Protein 8TGF (pdb70)

Radius of gyration: 13.44 Å; Cα contacts (8 Å, |Δi|>4): 196; chains: 2; bounding box: 34×29×28 Å

Nearest PDB structures (foldseek):
  8tgf-assembly1_A  TM=1.009E+00  e=1.063E-24  Caenorhabditis elegans
  5azg-assembly2_B  TM=9.844E-01  e=8.983E-22  Caenorhabditis elegans
  6hoh-assembly2_D-4  TM=9.880E-01  e=2.005E-20  Homo sapiens
  6hok-assembly1_A  TM=9.839E-01  e=6.585E-20  Homo sapiens
  6hoh-assembly1_A  TM=9.844E-01  e=1.117E-19  Homo sapiens

B-factor: mean 22.56, std 11.8, range [6.38, 66.74]

GO terms:
  GO:0005515 protein binding (F, IPI)
  GO:0000421 autophagosome membrane (C, IDA)
  GO:0005737 cytoplasm (C, IDA)
  GO:0005741 mitochondrial outer membrane (C, IDA)
  GO:0005776 autophagosome (C, IDA)
  GO:0050830 defense response to Gram-positive bacterium (P, IEP)
  GO:0040024 dauer larval development (P, IGI)
  GO:0012501 programmed cell death (P, IGI)
  GO:0006914 autophagy (P, IGI)
  GO:0070266 necroptotic process (P, IGI)
  GO:0008340 determination of adult lifespan (P, IGI)
  GO:0005634 nucleus (C, HDA)
  GO:0043005 neuron projection (C, IDA)
  GO:0043025 neuronal cell body (C, IDA)
  GO:0000407 phagophore assembly site (C, EXP)
  GO:0005737 cytoplasm (C, EXP)
  GO:0001778 plasma membrane repair (P, IMP)
  GO:0009408 response to heat (P, IMP)
  GO:0016236 macroautophagy (P, IMP)
  GO:2000786 positive regulation of autophagosome assembly (P, IMP)

Organism: Caenorhabditis elegans (NCBI:txid6239)

Solvent-accessible surface area: 7107 Å² total; per-residue (Å²): 105,180,32,33,18,60,110,129,36,85,93,112,115,24,85,50,52,0,58,96,8,65,159,122,74,100,75,4,5,0,0,0,0,9,27,21,94,199,13,146,23,54,98,4,117,105,45,31,2,5,0,14,39,107,16,34,0,25,91,0,28,134,34,2,122,139,94,12,204,160,72,51,23,53,0,44,2,86,143,80,73,16,137,74,166,35,52,0,14,94,7,6,109,101,35,64,43,126,1,31,0,0,11,1,10,0,13,22,127,95,117,123,37,41,82,22,38,136,161

Sequence (119 aa):
MKWAYKEENNFEKRRAEGDKIRRRKYPDRIPVIVEKAPKSKLHDLDKKKYLVPSDLTVGQFYFLIRKRIQEDALFFFVNNVIPQTMTTMGQLYQDHHEEDLFLYIAYSDESSTWEILADD

Structure (mmCIF, N/CA/C/O backbone):
data_8TGF
#
_entry.id   8TGF
#
_cell.length_a   33.991
_cell.length_b   37.952
_cell.length_c   45.177
_cell.angle_alpha   90.000
_cell.angle_beta   100.102
_cell.angle_gamma   90.000
#
_symmetry.space_group_name_H-M   'P 1 21 1'
#
loop_
_entity.id
_entity.type
_entity.pdbx_description
1 polymer 'Protein lgg-1'
2 polymer 'Ectopic P granules protein 5'
3 non-polymer 'ACETATE ION'
4 water water
#
loop_
_atom_site.group_PDB
_atom_site.id
_atom_site.type_symbol
_atom_site.label_atom_id
_atom_site.label_alt_id
_atom_site.label_comp_id
_atom_site.label_asym_id
_atom_site.label_entity_id
_atom_site.label_seq_id
_atom_site.pdbx_PDB_ins_code
_atom_site.Cartn_x
_atom_site.Cartn_y
_atom_site.Cartn_z
_atom_site.occupancy
_atom_site.B_iso_or_equiv
_atom_site.auth_seq_id
_atom_site.auth_comp_id
_atom_site.auth_asym_id
_atom_site.auth_atom_id
_atom_site.pdbx_PDB_model_num
ATOM 1 N N . MET A 1 3 ? 2.97889 6.31758 -0.26806 1.000 49.14564 1 MET A N 1
ATOM 2 C CA . MET A 1 3 ? 2.72984 7.19587 0.87360 1.000 43.13614 1 MET A CA 1
ATOM 3 C C . MET A 1 3 ? 3.39385 8.54205 0.68399 1.000 35.31068 1 MET A C 1
ATOM 4 O O . MET A 1 3 ? 4.58757 8.61458 0.42418 1.000 32.32705 1 MET A O 1
ATOM 9 N N . LYS A 1 4 ? 2.64442 9.62757 0.82720 1.000 33.08061 2 LYS A N 1
ATOM 10 C CA . LYS A 1 4 ? 3.25263 10.94946 0.80910 1.000 36.81827 2 LYS A CA 1
ATOM 11 C C . LYS A 1 4 ? 3.41734 11.45419 2.23759 1.000 33.59273 2 LYS A C 1
ATOM 12 O O . LYS A 1 4 ? 2.51582 11.29748 3.07062 1.000 32.95753 2 LYS A O 1
ATOM 18 N N . TRP A 1 5 ? 4.59480 12.02473 2.50682 1.000 24.99373 3 TRP A N 1
ATOM 19 C CA . TRP A 1 5 ? 5.02320 12.47803 3.82503 1.000 23.84442 3 TRP A CA 1
ATOM 20 C C . TRP A 1 5 ? 4.73578 13.96003 3.96353 1.000 27.27007 3 TRP A C 1
ATOM 21 O O . TRP A 1 5 ? 5.22155 14.75732 3.15412 1.000 23.64431 3 TRP A O 1
ATOM 32 N N . ALA A 1 6 ? 3.96183 14.32852 4.98296 1.000 23.69553 4 ALA A N 1
ATOM 33 C CA . ALA A 1 6 ? 3.71547 15.74927 5.23662 1.000 26.15365 4 ALA A CA 1
ATOM 34 C C . ALA A 1 6 ? 5.01632 16.55372 5.29945 1.000 26.15167 4 ALA A C 1
ATOM 35 O O . ALA A 1 6 ? 5.07400 17.68629 4.80231 1.000 28.16869 4 ALA A O 1
ATOM 37 N N . TYR A 1 7 ? 6.07439 15.99166 5.90458 1.000 17.60494 5 TYR A N 1
ATOM 38 C CA . TYR A 1 7 ? 7.34546 16.70922 6.01616 1.000 14.35048 5 TYR A CA 1
ATOM 39 C C . TYR A 1 7 ? 7.88850 17.07637 4.63714 1.000 17.14637 5 TYR A C 1
ATOM 40 O O . TYR A 1 7 ? 8.44487 18.16715 4.43984 1.000 17.77373 5 TYR A O 1
ATOM 49 N N . LYS A 1 8 ? 7.73662 16.17848 3.67954 1.000 16.36542 6 LYS A N 1
ATOM 50 C CA . LYS A 1 8 ? 8.23037 16.44232 2.33692 1.000 17.53026 6 LYS A CA 1
ATOM 51 C C . LYS A 1 8 ? 7.29144 17.34048 1.54605 1.000 24.10894 6 LYS A C 1
ATOM 52 O O . LYS A 1 8 ? 7.74116 18.05194 0.63852 1.000 23.16384 6 LYS A O 1
ATOM 58 N N . GLU A 1 9 ? 5.98669 17.30883 1.84131 1.000 19.61255 7 GLU A N 1
ATOM 59 C CA . GLU A 1 9 ? 5.08347 18.23998 1.16997 1.000 22.12159 7 GLU A CA 1
ATOM 60 C C . GLU A 1 9 ? 5.35157 19.66625 1.61609 1.000 23.06116 7 GLU A C 1
ATOM 61 O O . GLU A 1 9 ? 5.15085 20.61560 0.84057 1.000 25.58117 7 GLU A O 1
ATOM 67 N N . GLU A 1 10 ? 5.78354 19.83126 2.86674 1.000 20.40172 8 GLU A N 1
ATOM 68 C CA . GLU A 1 10 ? 6.01780 21.14166 3.45975 1.000 21.37177 8 GLU A CA 1
ATOM 69 C C . GLU A 1 10 ? 7.39362 21.70034 3.12573 1.000 21.17473 8 GLU A C 1
ATOM 70 O O . GLU A 1 10 ? 7.55649 22.92457 3.05597 1.000 25.19911 8 GLU A O 1
ATOM 76 N N . ASN A 1 11 ? 8.38169 20.84189 2.90320 1.000 15.58157 9 ASN A N 1
ATOM 77 C CA . ASN A 1 11 ? 9.77028 21.23890 2.75660 1.000 13.71176 9 ASN A CA 1
ATOM 78 C C . ASN A 1 11 ? 10.34669 20.56743 1.52118 1.000 13.59812 9 ASN A C 1
ATOM 79 O O . ASN A 1 11 ? 10.39796 19.33193 1.46140 1.000 15.66205 9 ASN A O 1
ATOM 84 N N . ASN A 1 12 ? 10.78365 21.36312 0.54468 1.000 13.11990 10 ASN A N 1
ATOM 85 C CA . ASN A 1 12 ? 11.41950 20.74341 -0.60947 1.000 12.90935 10 ASN A CA 1
ATOM 86 C C . ASN A 1 12 ? 12.80888 20.18633 -0.25486 1.000 11.25549 10 ASN A C 1
ATOM 87 O O . ASN A 1 12 ? 13.29316 20.26297 0.88168 1.000 10.32913 10 ASN A O 1
ATOM 92 N N . PHE A 1 13 ? 13.42414 19.51602 -1.23429 1.000 11.22911 11 PHE A N 1
ATOM 93 C CA . PHE A 1 13 ? 14.67731 18.83039 -0.94076 1.000 10.53591 11 PHE A CA 1
ATOM 94 C C . PHE A 1 13 ? 15.74138 19.81494 -0.45825 1.000 13.22080 11 PHE A C 1
ATOM 95 O O . PHE A 1 13 ? 16.51042 19.50089 0.45775 1.000 10.81861 11 PHE A O 1
ATOM 103 N N . GLU A 1 14 ? 15.77403 21.02308 -1.02189 1.000 12.53421 12 GLU A N 1
ATOM 104 C CA . GLU A 1 14 ? 16.74955 22.00668 -0.57161 1.000 10.46903 12 GLU A CA 1
ATOM 105 C C . GLU A 1 14 ? 16.62929 22.23014 0.92327 1.000 10.78246 12 GLU A C 1
ATOM 106 O O . GLU A 1 14 ? 17.63831 22.28076 1.63542 1.000 11.07826 12 GLU A O 1
ATOM 112 N N . LYS A 1 15 ? 15.40353 22.45565 1.39203 1.000 10.25823 13 LYS A N 1
ATOM 113 C CA . LYS A 1 15 ? 15.18249 22.77215 2.80863 1.000 10.16264 13 LYS A CA 1
ATOM 114 C C . LYS A 1 15 ? 15.52245 21.57558 3.68766 1.000 13.60995 13 LYS A C 1
ATOM 115 O O . LYS A 1 15 ? 16.10605 21.72642 4.76527 1.000 12.00709 13 LYS A O 1
ATOM 121 N N . ARG A 1 16 ? 15.12766 20.37915 3.26936 1.000 10.15699 14 ARG A N 1
ATOM 122 C CA . ARG A 1 16 ? 15.39983 19.19167 4.07229 1.000 11.05881 14 ARG A CA 1
ATOM 123 C C . ARG A 1 16 ? 16.89346 18.90484 4.13523 1.000 11.77123 14 ARG A C 1
ATOM 124 O O . ARG A 1 16 ? 17.46109 18.76020 5.22243 1.000 12.04147 14 ARG A O 1
ATOM 132 N N . ARG A 1 17 ? 17.55801 18.90576 2.99457 1.000 10.39439 15 ARG A N 1
ATOM 133 C CA . ARG A 1 17 ? 18.98703 18.62855 2.99232 1.000 9.57921 15 ARG A CA 1
ATOM 134 C C . ARG A 1 17 ? 19.77735 19.68239 3.75692 1.000 10.26952 15 ARG A C 1
ATOM 135 O O . ARG A 1 17 ? 20.79745 19.35865 4.38354 1.000 13.78790 15 ARG A O 1
ATOM 143 N N . ALA A 1 18 ? 19.38989 20.96604 3.66112 1.000 10.89685 16 ALA A N 1
ATOM 144 C CA . ALA A 1 18 ? 20.11636 21.98334 4.42248 1.000 12.22566 16 ALA A CA 1
ATOM 145 C C . ALA A 1 18 ? 20.06570 21.66961 5.90849 1.000 14.30130 16 ALA A C 1
ATOM 146 O O . ALA A 1 18 ? 21.06925 21.78620 6.62908 1.000 14.99042 16 ALA A O 1
ATOM 148 N N . GLU A 1 19 ? 18.87897 21.32390 6.38214 1.000 11.84227 17 GLU A N 1
ATOM 149 C CA . GLU A 1 19 ? 18.71437 20.93459 7.78506 1.000 10.48662 17 GLU A CA 1
ATOM 150 C C . GLU A 1 19 ? 19.42821 19.63138 8.09474 1.000 11.23520 17 GLU A C 1
ATOM 151 O O . GLU A 1 19 ? 20.017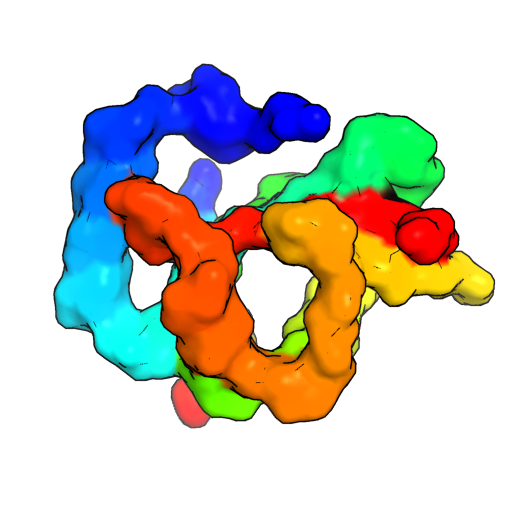24 19.48883 9.17494 1.000 13.52026 17 GLU A O 1
ATOM 157 N N . GLY A 1 20 ? 19.36328 18.65274 7.18998 1.000 12.01052 18 GLY A N 1
ATOM 158 C CA . GLY A 1 20 ? 20.08434 17.41592 7.43835 1.000 12.38894 18 GLY A CA 1
ATOM 159 C C . GLY A 1 20 ? 21.58356 17.64254 7.54212 1.000 13.34817 18 GLY A C 1
ATOM 160 O O . GLY A 1 20 ? 22.25356 17.03371 8.37936 1.000 15.52008 18 GLY A O 1
ATOM 161 N N . ASP A 1 21 ? 22.13078 18.51650 6.69031 1.000 11.89849 19 ASP A N 1
ATOM 162 C CA . ASP A 1 21 ? 23.55631 18.84523 6.78942 1.000 15.83326 19 ASP A CA 1
ATOM 163 C C . ASP A 1 21 ? 23.89460 19.42017 8.15973 1.000 15.21313 19 ASP A C 1
ATOM 164 O O . ASP A 1 21 ? 24.91225 19.06450 8.76422 1.000 17.28249 19 ASP A O 1
ATOM 169 N N . LYS A 1 22 ? 23.08173 20.36742 8.64006 1.000 16.31340 20 LYS A N 1
ATOM 170 C CA . LYS A 1 22 ? 23.35232 21.01452 9.91225 1.000 18.70405 20 LYS A CA 1
ATOM 171 C C . LYS A 1 22 ? 23.22549 20.02596 11.06915 1.000 16.84838 20 LYS A C 1
ATOM 172 O O . LYS A 1 22 ? 24.06676 19.99482 11.97728 1.000 18.79418 20 LYS A O 1
ATOM 178 N N . ILE A 1 23 ? 22.15699 19.23066 11.06944 1.000 14.93931 21 ILE A N 1
ATOM 179 C CA . ILE A 1 23 ? 21.97488 18.24851 12.13386 1.000 14.67248 21 ILE A CA 1
ATOM 180 C C . ILE A 1 23 ? 23.13049 17.25803 12.15199 1.000 18.47880 21 ILE A C 1
ATOM 181 O O . ILE A 1 23 ? 23.61320 16.87141 13.22442 1.000 20.15168 21 ILE A O 1
ATOM 186 N N . ARG A 1 24 ? 23.59295 16.82223 10.97437 1.000 13.93425 22 ARG A N 1
ATOM 187 C CA A ARG A 1 24 ? 24.66909 15.85029 11.02230 0.511 17.20326 22 ARG A CA 1
ATOM 188 C CA B ARG A 1 24 ? 24.72918 15.90077 10.88065 0.489 16.53078 22 ARG A CA 1
ATOM 189 C C . ARG A 1 24 ? 25.96255 16.47913 11.54367 1.000 19.16858 22 ARG A C 1
ATOM 190 O O . ARG A 1 24 ? 26.73034 15.77934 12.21502 1.000 23.73007 22 ARG A O 1
ATOM 205 N N . ARG A 1 25 ? 26.18050 17.78170 11.33913 1.000 18.33636 23 ARG A N 1
ATOM 206 C CA . ARG A 1 25 ? 27.35632 18.44197 11.90106 1.000 22.80976 23 ARG A CA 1
ATOM 207 C C . ARG A 1 25 ? 27.23123 18.63826 13.40776 1.000 22.92638 23 ARG A C 1
ATOM 208 O O . ARG A 1 25 ? 28.20877 18.45364 14.14864 1.000 26.60276 23 ARG A O 1
ATOM 216 N N . LYS A 1 26 ? 26.05055 19.03344 13.88859 1.000 22.32629 24 LYS A N 1
ATOM 217 C CA . LYS A 1 26 ? 25.91005 19.37953 15.29773 1.000 23.54604 24 LYS A CA 1
ATOM 218 C C . LYS A 1 26 ? 25.51785 18.20138 16.18093 1.000 25.15084 24 LYS A C 1
ATOM 219 O O . LYS A 1 26 ? 25.74308 18.26322 17.40373 1.000 24.27817 24 LYS A O 1
ATOM 225 N N . TYR A 1 27 ? 24.99310 17.11876 15.60232 1.000 26.55137 25 TYR A N 1
ATOM 226 C CA . TYR A 1 27 ? 24.60911 15.92086 16.35262 1.000 26.67419 25 TYR A CA 1
ATOM 227 C C . TYR A 1 27 ? 25.22774 14.65017 15.79002 1.000 32.25941 25 TYR A C 1
ATOM 228 O O . TYR A 1 27 ? 24.50849 13.72817 15.39222 1.000 24.46356 25 TYR A O 1
ATOM 237 N N . PRO A 1 28 ? 26.55518 14.53436 15.80202 1.000 29.43875 26 PRO A N 1
ATOM 238 C CA . PRO A 1 28 ? 27.16630 13.29612 15.30017 1.000 34.53463 26 PRO A CA 1
ATOM 239 C C . PRO A 1 28 ? 26.66186 12.06767 16.02648 1.000 30.78541 26 PRO A C 1
ATOM 240 O O . PRO A 1 28 ? 26.61144 10.97964 15.44538 1.000 37.54087 26 PRO A O 1
ATOM 244 N N . ASP A 1 29 ? 26.29931 12.22493 17.29808 1.000 31.74242 27 ASP A N 1
ATOM 245 C CA . ASP A 1 29 ? 25.90459 11.15262 18.19448 1.000 33.46613 27 ASP A CA 1
ATOM 246 C C . ASP A 1 29 ? 24.46964 10.70850 17.98641 1.000 29.23029 27 ASP A C 1
ATOM 247 O O . ASP A 1 29 ? 24.07317 9.66955 18.53058 1.000 26.68535 27 ASP A O 1
ATOM 252 N N . ARG A 1 30 ? 23.67696 11.48309 17.25060 1.000 21.29522 28 ARG A N 1
ATOM 253 C CA . ARG A 1 30 ? 22.24631 11.26476 17.18641 1.000 17.00664 28 ARG A CA 1
ATOM 254 C C . ARG A 1 30 ? 21.82943 11.07394 15.74134 1.000 15.82642 28 ARG A C 1
ATOM 255 O O . ARG A 1 30 ? 22.49474 11.54043 14.81147 1.000 19.80336 28 ARG A O 1
ATOM 263 N N . ILE A 1 31 ? 20.67262 10.44780 15.59243 1.000 12.75860 29 ILE A N 1
ATOM 264 C CA . ILE A 1 31 ? 20.10083 10.02406 14.31737 1.000 13.12796 29 ILE A CA 1
ATOM 265 C C . ILE A 1 31 ? 18.81575 10.81640 14.11299 1.000 11.03021 29 ILE A C 1
ATOM 266 O O . ILE A 1 31 ? 17.92492 10.74315 14.95739 1.000 11.89580 29 ILE A O 1
ATOM 271 N N . PRO A 1 32 ? 18.67628 11.59570 13.02850 1.000 9.60516 30 PRO A N 1
ATOM 272 C CA . PRO A 1 32 ? 17.42113 12.32386 12.77602 1.000 10.90531 30 PRO A CA 1
ATOM 273 C C . PRO A 1 32 ? 16.39144 11.44161 12.09088 1.000 12.84652 30 PRO A C 1
ATOM 274 O O . PRO A 1 32 ? 16.64936 10.89151 11.01397 1.000 12.95710 30 PRO A O 1
ATOM 278 N N . VAL A 1 33 ? 15.19227 11.38531 12.66912 1.000 10.45056 31 VAL A N 1
ATOM 279 C CA . VAL A 1 33 ? 14.12933 10.50269 12.20764 1.000 10.64852 31 VAL A CA 1
ATOM 280 C C . VAL A 1 33 ? 12.85289 11.30159 12.02999 1.000 10.19771 31 VAL A C 1
ATOM 281 O O . VAL A 1 33 ? 12.47084 12.07841 12.91631 1.000 14.07986 31 VAL A O 1
ATOM 285 N N . ILE A 1 34 ? 12.22690 11.14617 10.87437 1.000 8.45463 32 ILE A N 1
ATOM 286 C CA . ILE A 1 34 ? 10.88618 11.66157 10.61174 1.000 9.28165 32 ILE A CA 1
ATOM 287 C C . ILE A 1 34 ? 9.93507 10.48154 10.73153 1.000 13.74285 32 ILE A C 1
ATOM 288 O O . ILE A 1 34 ? 10.12037 9.48145 10.03724 1.000 12.14515 32 ILE A O 1
ATOM 293 N N . VAL A 1 35 ? 8.91686 10.58857 11.58534 1.000 13.41490 33 VAL A N 1
ATOM 294 C CA . VAL A 1 35 ? 7.96495 9.51137 11.85231 1.000 10.42582 33 VAL A CA 1
ATOM 295 C C . VAL A 1 35 ? 6.56576 9.97767 11.47299 1.000 15.62739 33 VAL A C 1
ATOM 296 O O . VAL A 1 35 ? 6.10179 11.02036 11.96545 1.000 18.20892 33 VAL A O 1
ATOM 300 N N . GLU A 1 36 ? 5.89941 9.22859 10.58842 1.000 15.44614 34 GLU A N 1
ATOM 301 C CA . GLU A 1 36 ? 4.53964 9.54827 10.16632 1.000 14.59584 34 GLU A CA 1
ATOM 302 C C . GLU A 1 36 ? 3.69671 8.27927 10.06840 1.000 19.60501 34 GLU A C 1
ATOM 303 O O . GLU A 1 36 ? 4.19802 7.17434 9.81965 1.000 16.32324 34 GLU A O 1
ATOM 309 N N . LYS A 1 37 ? 2.40000 8.45168 10.28300 1.000 19.98220 35 LYS A N 1
ATOM 310 C CA . LYS A 1 37 ? 1.50283 7.31910 10.25880 1.000 19.57014 35 LYS A CA 1
ATOM 311 C C . LYS A 1 37 ? 1.18876 6.94359 8.82450 1.000 19.15230 35 LYS A C 1
ATOM 312 O O . LYS A 1 37 ? 0.96750 7.81169 7.97006 1.000 21.40564 35 LYS A O 1
ATOM 318 N N . ALA A 1 38 ? 1.16337 5.63713 8.55519 1.000 18.72562 36 ALA A N 1
ATOM 319 C CA . ALA A 1 38 ? 0.64802 5.17796 7.27344 1.000 21.27631 36 ALA A CA 1
ATOM 320 C C . ALA A 1 38 ? -0.76337 5.73216 7.08178 1.000 24.86403 36 ALA A C 1
ATOM 321 O O . ALA A 1 38 ? -1.58100 5.70229 8.01352 1.000 22.94152 36 ALA A O 1
ATOM 323 N N . PRO A 1 39 ? -1.09164 6.23465 5.90006 1.000 30.14256 37 PRO A N 1
ATOM 324 C CA . PRO A 1 39 ? -2.29110 7.08150 5.79199 1.000 30.21300 37 PRO A CA 1
ATOM 325 C C . PRO A 1 39 ? -3.57638 6.35579 6.13780 1.000 29.62141 37 PRO A C 1
ATOM 326 O O . PRO A 1 39 ? -4.50813 6.97743 6.67082 1.000 34.72927 37 PRO A O 1
ATOM 330 N N . LYS A 1 40 ? -3.66053 5.05849 5.85421 1.000 28.15744 38 LYS A N 1
ATOM 331 C CA . LYS A 1 40 ? -4.89683 4.30768 6.01992 1.000 28.35624 38 LYS A CA 1
ATOM 332 C C . LYS A 1 40 ? -4.95971 3.57233 7.35747 1.000 27.62593 38 LYS A C 1
ATOM 333 O O . LYS A 1 40 ? -5.93325 2.86058 7.62447 1.000 26.88624 38 LYS A O 1
ATOM 339 N N . SER A 1 41 ? -3.97158 3.77349 8.22078 1.000 23.52090 39 SER A N 1
ATOM 340 C CA . SER A 1 41 ? -3.99886 3.17795 9.54606 1.000 20.38019 39 SER A CA 1
ATOM 341 C C . SER A 1 41 ? -5.01072 3.89184 10.43842 1.000 27.58749 39 SER A C 1
ATOM 342 O O . SER A 1 41 ? -5.11853 5.12115 10.42697 1.000 22.93572 39 SER A O 1
ATOM 345 N N . LYS A 1 42 ? -5.72536 3.10879 11.23899 1.000 22.35972 40 LYS A N 1
ATOM 346 C CA . LYS A 1 42 ? -6.66095 3.62437 12.22910 1.000 24.21363 40 LYS A CA 1
ATOM 347 C C . LYS A 1 42 ? -5.97155 4.22081 13.44946 1.000 23.21302 40 LYS A C 1
ATOM 348 O O . LYS A 1 42 ? -6.66002 4.78125 14.31080 1.000 24.92813 40 LYS A O 1
ATOM 354 N N . LEU A 1 43 ? -4.65347 4.10332 13.55805 1.000 21.23257 41 LEU A N 1
ATOM 355 C CA . LEU A 1 43 ? -3.98390 4.57455 14.76236 1.000 25.15904 41 LEU A CA 1
ATOM 356 C C . LEU A 1 43 ? -4.00212 6.09905 14.84351 1.000 28.15784 41 LEU A C 1
ATOM 357 O O . LEU A 1 43 ? -4.26944 6.80280 13.86586 1.000 28.88390 41 LEU A O 1
ATOM 362 N N . HIS A 1 44 ? -3.69489 6.60606 16.03567 1.000 33.00028 42 HIS A N 1
ATOM 363 C CA . HIS A 1 44 ? -3.62544 8.04530 16.22792 1.000 37.68011 42 HIS A CA 1
ATOM 364 C C . HIS A 1 44 ? -2.46597 8.62799 15.43047 1.000 37.77594 42 HIS A C 1
ATOM 365 O O . HIS A 1 44 ? -1.36135 8.07545 15.41171 1.000 31.42587 42 HIS A O 1
ATOM 367 N N . ASP A 1 45 ? -2.72659 9.74801 14.75898 1.000 37.76527 43 ASP A N 1
ATOM 368 C CA . ASP A 1 45 ? -1.68285 10.45075 14.03879 1.000 40.07656 43 ASP A CA 1
ATOM 369 C C . ASP A 1 45 ? -0.77386 11.18031 15.01816 1.000 35.43940 43 ASP A C 1
ATOM 370 O O . ASP A 1 45 ? -1.22098 11.68102 16.05484 1.000 39.48704 43 ASP A O 1
ATOM 375 N N . LEU A 1 46 ? 0.51012 11.21585 14.68366 1.000 33.02734 44 LEU A N 1
ATOM 376 C CA . LEU A 1 46 ? 1.53596 11.82111 15.52056 1.000 31.53008 44 LEU A CA 1
ATOM 377 C C . LEU A 1 46 ? 1.73043 13.26809 15.08021 1.000 35.59210 44 LEU A C 1
ATOM 378 O O . LEU A 1 46 ? 2.06262 13.52587 13.91903 1.000 35.11768 44 LEU A O 1
ATOM 383 N N . ASP A 1 47 ? 1.50050 14.21692 15.98646 1.000 29.89601 45 ASP A N 1
ATOM 384 C CA . ASP A 1 47 ? 1.72937 15.59718 15.58309 1.000 29.12788 45 ASP A CA 1
ATOM 385 C C . ASP A 1 47 ? 3.21503 15.93043 15.63255 1.000 31.20125 45 ASP A C 1
ATOM 386 O O . ASP A 1 47 ? 3.75684 16.49864 14.67535 1.000 38.39577 45 ASP A O 1
ATOM 391 N N . LYS A 1 48 ? 3.90764 15.52501 16.69283 1.000 24.59503 46 LYS A N 1
ATOM 392 C CA . LYS A 1 4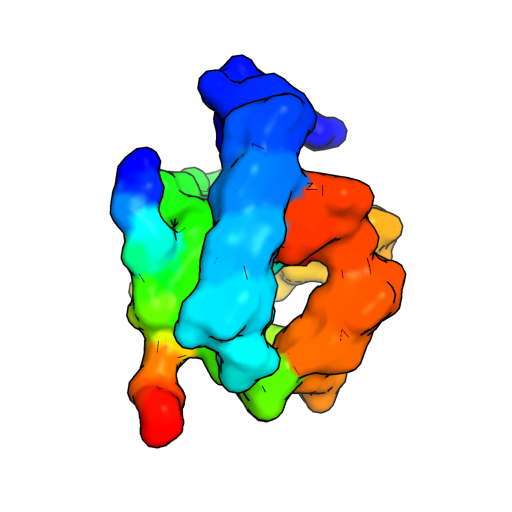8 ? 5.35130 15.73959 16.77729 1.000 21.07529 46 LYS A CA 1
ATOM 393 C C . LYS A 1 48 ? 6.05602 14.59503 16.06194 1.000 17.65580 46 LYS A C 1
ATOM 394 O O . LYS A 1 48 ? 6.04169 13.45966 16.53539 1.000 19.47709 46 LYS A O 1
ATOM 400 N N . LYS A 1 49 ? 6.69238 14.90475 14.92701 1.000 16.12276 47 LYS A N 1
ATOM 401 C CA . LYS A 1 49 ? 7.17757 13.87620 14.01661 1.000 16.90533 47 LYS A CA 1
ATOM 402 C C . LYS A 1 49 ? 8.68810 13.87279 13.78872 1.000 17.38064 47 LYS A C 1
ATOM 403 O O . LYS A 1 49 ? 9.17732 13.00306 13.05147 1.000 16.60637 47 LYS A O 1
ATOM 409 N N . LYS A 1 50 ? 9.44418 14.78578 14.38965 1.000 12.72532 48 LYS A N 1
ATOM 410 C CA . LYS A 1 50 ? 10.87539 14.94447 14.12491 1.000 12.11159 48 LYS A CA 1
ATOM 411 C C . LYS A 1 50 ? 11.66242 14.64237 15.39417 1.000 14.26866 48 LYS A C 1
ATOM 412 O O . LYS A 1 50 ? 11.52711 15.36541 16.39575 1.000 12.95330 48 LYS A O 1
ATOM 418 N N . TYR A 1 51 ? 12.48980 13.58786 15.34622 1.000 12.31588 49 TYR A N 1
ATOM 419 C CA . TYR A 1 51 ? 13.17101 13.08577 16.53757 1.000 10.42924 49 TYR A CA 1
ATOM 420 C C . TYR A 1 51 ? 14.66458 12.99435 16.29110 1.000 13.89615 49 TYR A C 1
ATOM 421 O O . TYR A 1 51 ? 15.10597 12.66585 15.19227 1.000 12.94535 49 TYR A O 1
ATOM 430 N N . LEU A 1 52 ? 15.44180 13.26586 17.31847 1.000 10.82257 50 LEU A N 1
ATOM 431 C CA . LEU A 1 52 ? 16.88917 13.08189 17.31516 1.000 10.86133 50 LEU A CA 1
ATOM 432 C C . LEU A 1 52 ? 17.19691 12.03697 18.36353 1.000 10.84945 50 LEU A C 1
ATOM 433 O O . LEU A 1 52 ? 17.11443 12.33708 19.54961 1.000 11.88901 50 LEU A O 1
ATOM 438 N N . VAL A 1 53 ? 17.59546 10.84644 17.92904 1.000 12.09400 51 VAL A N 1
ATOM 439 C CA . VAL A 1 53 ? 17.67384 9.71689 18.85225 1.000 14.15497 51 VAL A CA 1
ATOM 440 C C . VAL A 1 53 ? 19.12065 9.26285 18.95239 1.000 12.18821 51 VAL A C 1
ATOM 441 O O . VAL A 1 53 ? 19.87788 9.33575 17.97174 1.000 15.17709 51 VAL A O 1
ATOM 445 N N . PRO A 1 54 ? 19.54619 8.75735 20.10268 1.000 11.61902 52 PRO A N 1
ATOM 446 C CA . PRO A 1 54 ? 20.91514 8.25629 20.20314 1.000 12.62287 52 PRO A CA 1
ATOM 447 C C . PRO A 1 54 ? 21.14670 7.13776 19.19814 1.000 11.59637 52 PRO A C 1
ATOM 448 O O . PRO A 1 54 ? 20.27392 6.30517 18.95987 1.000 14.02033 52 PRO A O 1
ATOM 452 N N . SER A 1 55 ? 22.34292 7.11536 18.60848 1.000 14.60155 53 SER A N 1
ATOM 453 C CA . SER A 1 55 ? 22.59041 6.09972 17.58867 1.000 13.44926 53 SER A CA 1
ATOM 454 C C . SER A 1 55 ? 22.60615 4.69680 18.16551 1.000 14.50046 53 SER A C 1
ATOM 455 O O . SER A 1 55 ? 22.37305 3.71957 17.42544 1.000 12.67542 53 SER A O 1
ATOM 458 N N . ASP A 1 56 ? 22.86541 4.57678 19.47003 1.000 13.96412 54 ASP A N 1
ATOM 459 C CA . ASP A 1 56 ? 22.86521 3.28546 20.13705 1.000 14.41133 54 ASP A CA 1
ATOM 460 C C . ASP A 1 56 ? 21.48130 2.84158 20.58854 1.000 16.47916 54 ASP A C 1
ATOM 461 O O . ASP A 1 56 ? 21.34643 1.70393 21.04754 1.000 19.41412 54 ASP A O 1
ATOM 466 N N . LEU A 1 57 ? 20.46782 3.70690 20.52087 1.000 13.32798 55 LEU A N 1
ATOM 467 C CA . LEU A 1 57 ? 19.10281 3.29246 20.82411 1.000 16.27410 55 LEU A CA 1
ATOM 468 C C . LEU A 1 57 ? 18.68335 2.23357 19.81299 1.000 16.61437 55 LEU A C 1
ATOM 469 O O . LEU A 1 57 ? 19.04191 2.33640 18.64144 1.000 13.66380 55 LEU A O 1
ATOM 474 N N . THR A 1 58 ? 17.99196 1.17920 20.27407 1.000 15.97891 56 THR A N 1
ATOM 475 C CA . THR A 1 58 ? 17.51327 0.17854 19.32414 1.000 13.05918 56 THR A CA 1
ATOM 476 C C . THR A 1 58 ? 16.11554 0.51372 18.82596 1.000 14.02961 56 THR A C 1
ATOM 477 O O . THR A 1 58 ? 15.36622 1.28847 19.44367 1.000 14.94472 56 THR A O 1
ATOM 481 N N . VAL A 1 59 ? 15.76299 -0.12277 17.70579 1.000 13.68304 57 VAL A N 1
ATOM 482 C CA . VAL A 1 59 ? 14.40914 -0.03717 17.16203 1.000 13.71567 57 VAL A CA 1
ATOM 483 C C . VAL A 1 59 ? 13.37164 -0.33365 18.24303 1.000 15.01830 57 VAL A C 1
ATOM 484 O O . VAL A 1 59 ? 12.34943 0.36321 18.38752 1.000 13.90862 57 VAL A O 1
ATOM 488 N N . GLY A 1 60 ? 13.61026 -1.38843 19.01354 1.000 13.65536 58 GLY A N 1
ATOM 489 C CA . GLY A 1 60 ? 12.65886 -1.73940 20.06190 1.000 12.82317 58 GLY A CA 1
ATOM 490 C C . GLY A 1 60 ? 12.51824 -0.68248 21.14247 1.000 13.86130 58 GLY A C 1
ATOM 491 O O . GLY A 1 60 ? 11.42940 -0.49671 21.71055 1.000 14.68728 58 GLY A O 1
ATOM 492 N N . GLN A 1 61 ? 13.62601 -0.04216 21.51561 1.000 13.08499 59 GLN A N 1
ATOM 493 C CA . GLN A 1 61 ? 13.51517 1.10092 22.41467 1.000 16.30286 59 GLN A CA 1
ATOM 494 C C . GLN A 1 61 ? 12.72401 2.23816 21.76169 1.000 13.51479 59 GLN A C 1
ATOM 495 O O . GLN A 1 61 ? 11.97723 2.95642 22.43499 1.000 14.47387 59 GLN A O 1
ATOM 501 N N . PHE A 1 62 ? 12.87265 2.41737 20.44710 1.000 14.54202 60 PHE A N 1
ATOM 502 C CA . PHE A 1 62 ? 12.14212 3.46972 19.75599 1.000 13.07977 60 PHE A CA 1
ATOM 503 C C . PHE A 1 62 ? 10.65558 3.15674 19.71467 1.000 17.46754 60 PHE A C 1
ATOM 504 O O . PHE A 1 62 ? 9.82515 4.04363 19.91705 1.000 19.46820 60 PHE A O 1
ATOM 512 N N . TYR A 1 63 ? 10.30441 1.87965 19.51641 1.000 14.05326 61 TYR A N 1
ATOM 513 C CA . TYR A 1 63 ? 8.90581 1.47231 19.62483 1.000 14.39615 61 TYR A CA 1
ATOM 514 C C . TYR A 1 63 ? 8.33062 1.86680 20.98050 1.000 20.23273 61 TYR A C 1
ATOM 515 O O . TYR A 1 63 ? 7.20583 2.37078 21.06822 1.000 22.14129 61 TYR A O 1
ATOM 524 N N . PHE A 1 64 ? 9.07771 1.58918 22.06031 1.000 15.79489 62 PHE A N 1
ATOM 525 C CA . PHE A 1 64 ? 8.61515 1.89976 23.41120 1.000 15.25720 62 PHE A CA 1
ATOM 526 C C . PHE A 1 64 ? 8.36852 3.39646 23.56963 1.000 21.52833 62 PHE A C 1
ATOM 52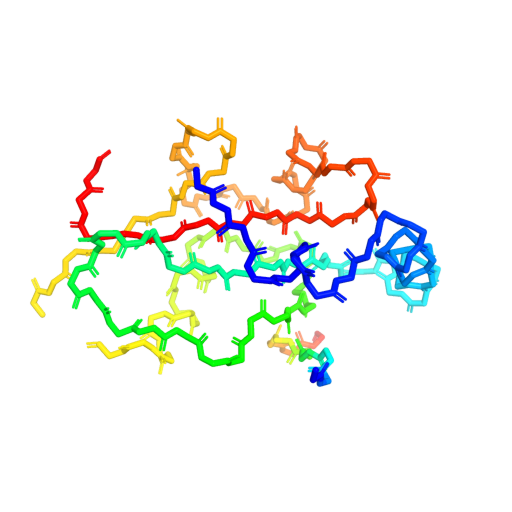7 O O . PHE A 1 64 ? 7.34798 3.81948 24.13545 1.000 21.26402 62 PHE A O 1
ATOM 535 N N . LEU A 1 65 ? 9.28029 4.21527 23.05681 1.000 16.32652 63 LEU A N 1
ATOM 536 C CA . LEU A 1 65 ? 9.09530 5.65374 23.24995 1.000 22.34150 63 LEU A CA 1
ATOM 537 C C . LEU A 1 65 ? 7.96913 6.18404 22.36639 1.000 21.38096 63 LEU A C 1
ATOM 538 O O . LEU A 1 65 ? 7.16002 7.01190 22.81046 1.000 25.07843 63 LEU A O 1
ATOM 543 N N . ILE A 1 66 ? 7.90774 5.74282 21.11026 1.000 20.75765 64 ILE A N 1
ATOM 544 C CA . ILE A 1 66 ? 6.86074 6.21879 20.21100 1.000 23.07710 64 ILE A CA 1
ATOM 545 C C . ILE A 1 66 ? 5.49555 5.72359 20.67388 1.000 25.88639 64 ILE A C 1
ATOM 546 O O . ILE A 1 66 ? 4.50097 6.45618 20.59796 1.000 28.05078 64 ILE A O 1
ATOM 551 N N . ARG A 1 67 ? 5.41440 4.47096 21.13843 1.000 25.28319 65 ARG A N 1
ATOM 552 C CA . ARG A 1 67 ? 4.14763 3.96861 21.65728 1.000 27.61225 65 ARG A CA 1
ATOM 553 C C . ARG A 1 67 ? 3.64979 4.85453 22.77483 1.000 31.60164 65 ARG A C 1
ATOM 554 O O . ARG A 1 67 ? 2.44276 5.07698 22.91928 1.000 39.46931 65 ARG A O 1
ATOM 562 N N . LYS A 1 68 ? 4.57693 5.35502 23.58575 1.000 30.66339 66 LYS A N 1
ATOM 563 C CA . LYS A 1 68 ? 4.24970 6.21324 24.71401 1.000 37.06717 66 LYS A CA 1
ATOM 564 C C . LYS A 1 68 ? 3.59300 7.51394 24.27562 1.000 38.10256 66 LYS A C 1
ATOM 565 O O . LYS A 1 68 ? 2.95401 8.18942 25.09440 1.000 44.18893 66 LYS A O 1
ATOM 571 N N . ARG A 1 69 ? 3.72171 7.87158 22.99847 1.000 31.73915 67 ARG A N 1
ATOM 572 C CA . ARG A 1 69 ? 3.13732 9.08320 22.46082 1.000 37.77436 67 ARG A CA 1
ATOM 573 C C . ARG A 1 69 ? 1.98183 8.82376 21.51161 1.000 46.05696 67 ARG A C 1
ATOM 574 O O . ARG A 1 69 ? 1.39903 9.77901 20.99142 1.000 52.58935 67 ARG A O 1
ATOM 582 N N . ILE A 1 70 ? 1.62855 7.56696 21.27638 1.000 43.51663 68 ILE A N 1
ATOM 583 C CA . ILE A 1 70 ? 0.61728 7.23275 20.28447 1.000 46.63663 68 ILE A CA 1
ATOM 584 C C . ILE A 1 70 ? -0.65423 6.66161 20.89631 1.000 54.26877 68 ILE A C 1
ATOM 585 O O . ILE A 1 70 ? -1.72379 6.763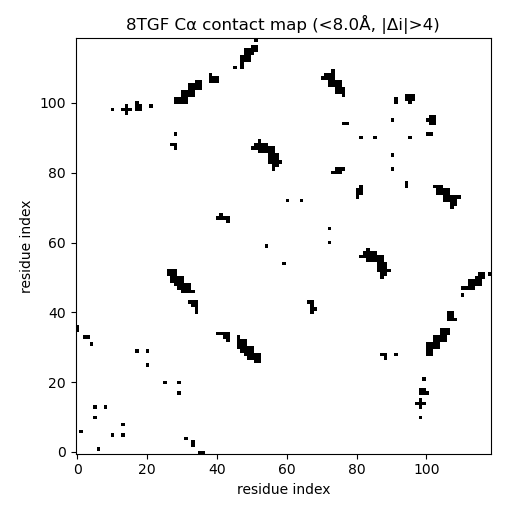58 20.27019 1.000 61.95677 68 ILE A O 1
ATOM 590 N N . GLN A 1 71 ? -0.59630 6.08339 22.09273 1.000 53.87186 69 GLN A N 1
ATOM 591 C CA . GLN A 1 71 ? -1.77806 5.53619 22.74293 1.000 56.11137 69 GLN A CA 1
ATOM 592 C C . GLN A 1 71 ? -2.28804 4.31435 21.99135 1.000 54.75266 69 GLN A C 1
ATOM 593 O O . GLN A 1 71 ? -3.00321 3.48871 22.55753 1.000 59.44651 69 GLN A O 1
ATOM 599 N N . GLU A 1 75 ? -4.29454 -2.54575 23.30045 1.000 43.52402 73 GLU A N 1
ATOM 600 C CA . GLU A 1 75 ? -4.66236 -3.7798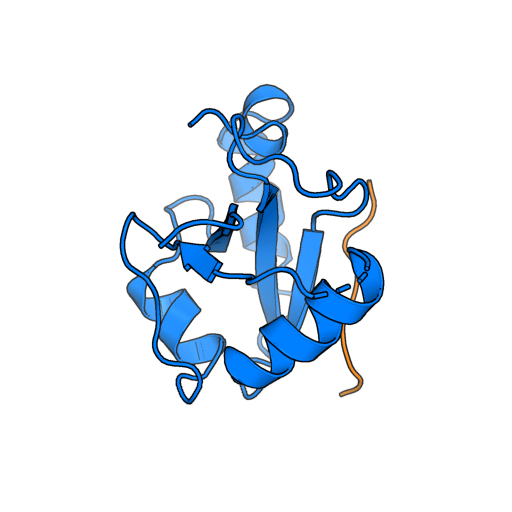5 22.60952 1.000 48.22083 73 GLU A CA 1
ATOM 601 C C . GLU A 1 75 ? -4.19155 -3.83950 21.14568 1.000 54.77861 73 GLU A C 1
ATOM 602 O O . GLU A 1 75 ? -4.19104 -4.91119 20.53297 1.000 62.34132 73 GLU A O 1
ATOM 604 N N . ASP A 1 76 ? -3.78870 -2.70467 20.58219 1.000 52.16743 74 ASP A N 1
ATOM 605 C CA . ASP A 1 76 ? -3.47941 -2.62536 19.15746 1.000 45.65665 74 ASP A CA 1
ATOM 606 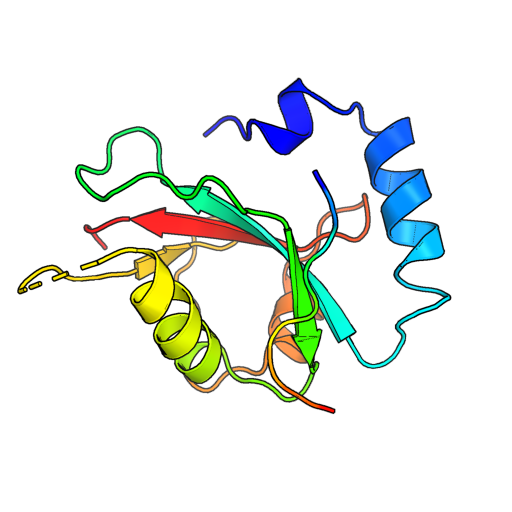C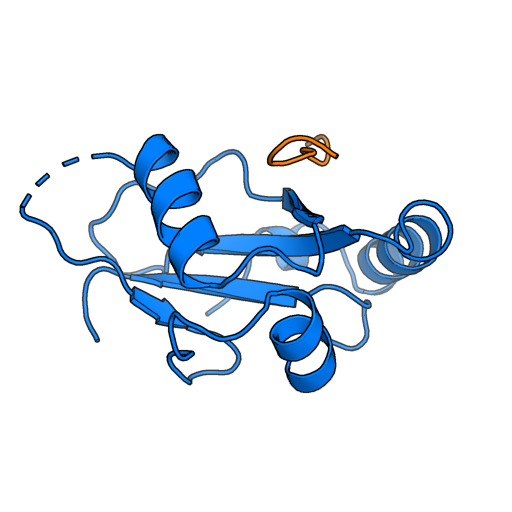 C . ASP A 1 76 ? -2.00004 -2.88381 18.87358 1.000 43.50228 74 ASP A C 1
ATOM 607 O O . ASP A 1 76 ? -1.11835 -2.49410 19.64423 1.000 44.54258 74 ASP A O 1
ATOM 612 N N . ALA A 1 77 ? -1.73687 -3.51777 17.72968 1.000 41.73700 75 ALA A N 1
ATOM 613 C CA . ALA A 1 77 ? -0.37487 -3.79413 17.28593 1.000 34.37974 75 ALA A CA 1
ATOM 614 C C . ALA A 1 77 ? 0.24515 -2.56868 16.62149 1.000 33.24589 75 ALA A C 1
ATOM 615 O O . ALA A 1 77 ? -0.44140 -1.77498 15.97728 1.000 37.65715 75 ALA A O 1
ATOM 617 N N . LEU A 1 78 ? 1.56076 -2.42490 16.77033 1.000 27.80199 76 LEU A N 1
ATOM 618 C CA . LEU A 1 78 ? 2.29218 -1.31415 16.16795 1.000 27.31065 76 LEU A CA 1
ATOM 619 C C . LEU A 1 78 ? 3.44307 -1.87237 15.35231 1.000 23.48327 76 LEU A C 1
ATOM 620 O O . LEU A 1 78 ? 4.21524 -2.69441 15.85770 1.000 21.55822 76 LEU A O 1
ATOM 625 N N . PHE A 1 79 ? 3.54660 -1.44518 14.09367 1.000 23.10123 77 PHE A N 1
ATOM 626 C CA . PHE A 1 79 ? 4.62535 -1.87720 13.21033 1.000 24.83351 77 PHE A CA 1
ATOM 627 C C . PHE A 1 79 ? 5.28485 -0.66730 12.58198 1.000 16.84095 77 PHE A C 1
ATOM 628 O O . PHE A 1 79 ? 4.60388 0.27306 12.17776 1.000 18.24610 77 PHE A O 1
ATOM 636 N N . PHE A 1 80 ? 6.61485 -0.71066 12.49406 1.000 12.10585 78 PHE A N 1
ATOM 637 C CA . PHE A 1 80 ? 7.40149 0.27424 11.77443 1.000 14.28827 78 PHE A CA 1
ATOM 638 C C . PHE A 1 80 ? 7.73582 -0.25772 10.38937 1.000 14.94956 78 PHE A C 1
ATOM 639 O O . PHE A 1 80 ? 8.00811 -1.45320 10.21149 1.000 18.31966 78 PHE A O 1
ATOM 647 N N . PHE A 1 81 ? 7.70153 0.64265 9.40805 1.000 16.20014 79 PHE A N 1
ATOM 648 C CA . PHE A 1 81 ? 8.13463 0.35834 8.04416 1.000 14.84835 79 PHE A CA 1
ATOM 649 C C . PHE A 1 81 ? 9.16779 1.38723 7.63037 1.000 15.02410 79 PHE A C 1
ATOM 650 O O . PHE A 1 81 ? 8.93804 2.59103 7.75605 1.000 14.39474 79 PHE A O 1
ATOM 658 N N . VAL A 1 82 ? 10.30501 0.91473 7.14322 1.000 12.04044 80 VAL A N 1
ATOM 659 C CA . VAL A 1 82 ? 11.36157 1.76394 6.62158 1.000 10.72775 80 VAL A CA 1
ATOM 660 C C . VAL A 1 82 ? 11.69523 1.23119 5.22948 1.000 10.35091 80 VAL A C 1
ATOM 661 O O . VAL A 1 82 ? 12.02996 0.05378 5.08538 1.000 12.16229 80 VAL A O 1
ATOM 665 N N . ASN A 1 83 ? 11.55431 2.07669 4.19684 1.000 11.75599 81 ASN A N 1
ATOM 666 C CA . ASN A 1 83 ? 11.74404 1.59752 2.80476 1.000 10.60994 81 ASN A CA 1
ATOM 667 C C . ASN A 1 83 ? 11.03599 0.26468 2.55924 1.000 10.66079 81 ASN A C 1
ATOM 668 O O . ASN A 1 83 ? 11.53191 -0.62902 1.86068 1.000 13.50040 81 ASN A O 1
ATOM 673 N N . ASN A 1 84 ? 9.79774 0.16167 3.06137 1.000 12.59948 82 ASN A N 1
ATOM 674 C CA . ASN A 1 84 ? 8.89676 -0.96070 2.84606 1.000 13.80907 82 ASN A CA 1
ATOM 675 C C . ASN A 1 84 ? 9.29724 -2.26502 3.53225 1.000 14.93033 82 ASN A C 1
ATOM 676 O O . ASN A 1 84 ? 8.76479 -3.31928 3.17458 1.000 19.22670 82 ASN A O 1
ATOM 681 N N . VAL A 1 85 ? 10.22378 -2.24439 4.48844 1.000 13.74058 83 VAL A N 1
ATOM 682 C CA . VAL A 1 85 ? 10.54389 -3.45343 5.23437 1.000 14.19836 83 VAL A CA 1
ATOM 683 C C . VAL A 1 85 ? 10.33458 -3.14029 6.70171 1.000 11.60032 83 VAL A C 1
ATOM 684 O O . VAL A 1 85 ? 10.37699 -1.98936 7.10414 1.000 13.26102 83 VAL A O 1
ATOM 688 N N . ILE A 1 86 ? 10.02951 -4.16789 7.48579 1.000 14.51797 84 ILE A N 1
ATOM 689 C CA . ILE A 1 86 ? 9.86229 -4.01963 8.92626 1.000 14.83887 84 ILE A CA 1
ATOM 690 C C . ILE A 1 86 ? 11.20637 -4.36077 9.55972 1.000 14.06141 84 ILE A C 1
ATOM 691 O O . ILE A 1 86 ? 11.72682 -5.46048 9.31685 1.000 17.71111 84 ILE A O 1
ATOM 696 N N . PRO A 1 87 ? 11.80156 -3.45987 10.32161 1.000 12.85692 85 PRO A N 1
ATOM 697 C CA . PRO A 1 87 ? 13.14129 -3.69346 10.86156 1.000 14.17749 85 PRO A CA 1
ATOM 698 C C . PRO A 1 87 ? 13.06513 -4.65894 12.03632 1.000 16.56730 85 PRO A C 1
ATOM 699 O O . PRO A 1 87 ? 12.00831 -4.89500 12.60285 1.000 21.55299 85 PRO A O 1
ATOM 703 N N . GLN A 1 88 ? 14.22427 -5.18228 12.40334 1.000 16.35630 86 GLN A N 1
ATOM 704 C CA . GLN A 1 88 ? 14.34552 -6.02162 13.58773 1.000 14.36561 86 GLN A CA 1
ATOM 705 C C . GLN A 1 88 ? 14.42782 -5.14755 14.82112 1.000 13.21723 86 GLN A C 1
ATOM 706 O O . GLN A 1 88 ? 15.04766 -4.07752 14.78151 1.000 16.17041 86 GLN A O 1
ATOM 712 N N . THR A 1 89 ? 13.82866 -5.62123 15.92898 1.000 16.76211 87 THR A N 1
ATOM 713 C CA . THR A 1 89 ? 13.74862 -4.73393 17.08907 1.000 16.66117 87 THR A CA 1
ATOM 714 C C . THR A 1 89 ? 15.11344 -4.51878 17.70769 1.000 16.72205 87 THR A C 1
ATOM 715 O O . THR A 1 89 ? 15.32229 -3.50308 18.38346 1.000 16.10074 87 THR A O 1
ATOM 719 N N . MET A 1 90 ? 16.04618 -5.42421 17.49007 1.000 17.20426 88 MET A N 1
ATOM 720 C CA . MET A 1 90 ? 17.33368 -5.31695 18.16220 1.000 18.04547 88 MET A CA 1
ATOM 721 C C . MET A 1 90 ? 18.32924 -4.47844 17.36986 1.000 18.16367 88 MET A C 1
ATOM 722 O O . MET A 1 90 ? 19.42644 -4.20723 17.86795 1.000 20.10146 88 MET A O 1
ATOM 727 N N . THR A 1 91 ? 17.95453 -4.01831 16.17456 1.000 15.12850 89 THR A N 1
ATOM 728 C CA . THR A 1 91 ? 18.83778 -3.22139 15.34826 1.000 14.43917 89 THR A CA 1
ATOM 729 C C . THR A 1 91 ? 18.99715 -1.84189 15.96227 1.000 13.05652 89 THR A C 1
ATOM 730 O O . THR A 1 91 ? 18.01862 -1.23725 16.42570 1.000 14.44806 89 THR A O 1
ATOM 734 N N . THR A 1 92 ? 20.21836 -1.31593 15.92805 1.000 12.43795 90 THR A N 1
ATOM 735 C CA . THR A 1 92 ? 20.36241 0.03202 16.45685 1.000 11.89739 90 THR A CA 1
ATOM 736 C C . THR A 1 92 ? 19.87941 1.06412 15.45192 1.000 13.92860 90 THR A C 1
ATOM 737 O O . THR A 1 92 ? 19.88210 0.84617 14.22791 1.000 11.98970 90 THR A O 1
ATOM 741 N N . MET A 1 93 ? 19.46615 2.21249 15.99131 1.000 12.10541 91 MET A N 1
ATOM 742 C CA . MET A 1 93 ? 19.02843 3.28785 15.10994 1.000 9.46118 91 MET A CA 1
ATOM 743 C C . MET A 1 93 ? 20.19460 3.81803 14.27680 1.000 10.71762 91 MET A C 1
ATOM 744 O O . MET A 1 93 ? 19.97318 4.27994 13.14663 1.000 10.62365 91 MET A O 1
ATOM 749 N N . GLY A 1 94 ? 21.42912 3.72187 14.78309 1.000 11.72327 92 GLY A N 1
ATOM 750 C CA . GLY A 1 94 ? 22.57813 4.10484 13.96565 1.000 12.31094 92 GLY A CA 1
ATOM 751 C C . GLY A 1 94 ? 22.75588 3.22342 12.74292 1.000 11.62830 92 GLY A C 1
ATOM 752 O O . GLY A 1 94 ? 23.02509 3.71207 11.63178 1.000 12.83720 92 GLY A O 1
ATOM 753 N N . GLN A 1 95 ? 22.59952 1.92133 12.91771 1.000 11.32610 93 GLN A N 1
ATOM 754 C CA . GLN A 1 95 ? 22.70046 1.01230 11.77466 1.000 11.08044 93 GLN A CA 1
ATOM 755 C C . GLN A 1 95 ? 21.51778 1.20216 10.84465 1.000 11.38345 93 GLN A C 1
ATOM 756 O O . GLN A 1 95 ? 21.67750 1.21786 9.61230 1.000 12.15738 93 GLN A O 1
ATOM 762 N N . LEU A 1 96 ? 20.32302 1.31710 11.41130 1.000 10.27009 94 LEU A N 1
ATOM 763 C CA . LEU A 1 96 ? 19.14981 1.52159 10.59106 1.000 8.47008 94 LEU A CA 1
ATOM 764 C C . LEU A 1 96 ? 19.31674 2.77478 9.74711 1.000 10.81005 94 LEU A C 1
ATOM 765 O O . LEU A 1 96 ? 19.02445 2.76738 8.54111 1.000 10.92145 94 LEU A O 1
ATOM 770 N N . TYR A 1 97 ? 19.79913 3.85507 10.36218 1.000 8.65876 95 TYR A N 1
ATOM 771 C CA . TYR A 1 97 ? 20.07448 5.08500 9.60754 1.000 9.89123 95 TYR A CA 1
ATOM 772 C C . TYR A 1 97 ? 21.03659 4.84178 8.44020 1.000 11.59225 95 TYR A C 1
ATOM 773 O O . TYR A 1 97 ? 20.79219 5.30062 7.30333 1.000 9.23342 95 TYR A O 1
ATOM 782 N N . GLN A 1 98 ? 22.17083 4.17866 8.69491 1.000 10.02701 96 GLN A N 1
ATOM 783 C CA . GLN A 1 98 ? 23.12384 3.94066 7.60618 1.000 10.57471 96 GLN A CA 1
ATOM 784 C C . GLN A 1 98 ? 22.46041 3.24963 6.42327 1.000 11.81025 96 GLN A C 1
ATOM 785 O O . GLN A 1 98 ? 22.67557 3.62955 5.25391 1.000 12.80322 96 GLN A O 1
ATOM 791 N N . ASP A 1 99 ? 21.65567 2.21615 6.69731 1.000 9.47292 97 ASP A N 1
ATOM 792 C CA . ASP A 1 99 ? 21.08242 1.42593 5.62088 1.000 9.79290 97 ASP A CA 1
ATOM 793 C C . ASP A 1 99 ? 19.92060 2.12337 4.94734 1.000 8.31233 97 ASP A C 1
ATOM 794 O O . ASP A 1 99 ? 19.69889 1.88779 3.75579 1.000 11.25279 97 ASP A O 1
ATOM 799 N N . HIS A 1 100 ? 19.22432 3.02806 5.63632 1.000 8.40208 98 HIS A N 1
ATOM 800 C CA . HIS A 1 100 ? 17.90881 3.43199 5.15941 1.000 7.29941 98 HIS A CA 1
ATOM 801 C C . HIS A 1 100 ? 17.75992 4.91056 4.92146 1.000 7.77202 98 HIS A C 1
ATOM 802 O O . HIS A 1 100 ? 16.69741 5.31033 4.44222 1.000 8.29991 98 HIS A O 1
ATOM 809 N N . HIS A 1 101 ? 18.72015 5.72687 5.34286 1.000 9.63689 99 HIS A N 1
ATOM 810 C CA . HIS A 1 101 ?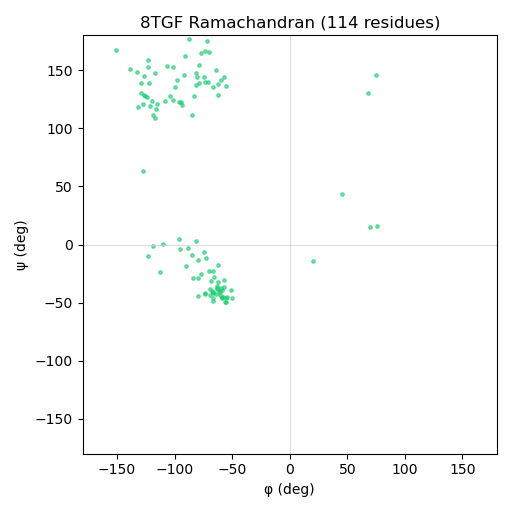 18.51238 7.16409 5.22531 1.000 8.09437 99 HIS A CA 1
ATOM 811 C C . HIS A 1 101 ? 18.40712 7.56603 3.76268 1.000 10.05433 99 HIS A C 1
ATOM 812 O O . HIS A 1 101 ? 18.96318 6.90149 2.86740 1.000 9.60831 99 HIS A O 1
ATOM 819 N N . GLU A 1 102 ? 17.63557 8.64160 3.53589 1.000 7.13372 100 GLU A N 1
ATOM 820 C CA . GLU A 1 102 ? 17.49631 9.21026 2.20076 1.000 8.30824 100 GLU A CA 1
ATOM 821 C C . GLU A 1 102 ? 18.59496 10.22251 1.94562 1.000 7.99276 100 GLU A C 1
ATOM 822 O O . GLU A 1 102 ? 19.38996 10.57760 2.83402 1.000 10.29496 100 GLU A O 1
ATOM 828 N N . GLU A 1 103 ? 18.59985 10.75540 0.71274 1.000 10.32093 101 GLU A N 1
ATOM 829 C CA . GLU A 1 103 ? 19.65958 11.66401 0.31027 1.000 11.23358 101 GLU A CA 1
ATOM 830 C C . GLU A 1 103 ? 19.56574 13.03975 0.95383 1.000 10.96104 101 GLU A C 1
ATOM 831 O O . GLU A 1 103 ? 20.52773 13.80651 0.83006 1.000 13.07666 101 GLU A O 1
ATOM 837 N N . ASP A 1 104 ? 18.44635 13.37178 1.60728 1.000 10.52861 102 ASP A N 1
ATOM 838 C CA . ASP A 1 104 ? 18.41619 14.57472 2.43239 1.000 10.13464 102 ASP A CA 1
ATOM 839 C C . ASP A 1 104 ? 19.03584 14.34568 3.80951 1.000 9.84759 102 ASP A C 1
ATOM 840 O O . ASP A 1 104 ? 19.12710 15.30486 4.59022 1.000 10.33929 102 ASP A O 1
ATOM 845 N N . LEU A 1 105 ? 19.56258 13.13911 4.04682 1.000 7.45924 103 LEU A N 1
ATOM 846 C CA . LEU A 1 105 ? 20.24377 12.75252 5.29372 1.000 9.91990 103 LEU A CA 1
ATOM 847 C C . LEU A 1 105 ? 19.29331 12.49327 6.45204 1.000 12.55037 103 LEU A C 1
ATOM 848 O O . LEU A 1 105 ? 19.73529 12.39732 7.59310 1.000 11.54022 103 LEU A O 1
ATOM 853 N N . PHE A 1 106 ? 18.00747 12.31856 6.18418 1.000 9.58200 104 PHE A N 1
ATOM 854 C CA . PHE A 1 106 ? 17.03480 11.93658 7.18705 1.000 8.95660 104 PHE A CA 1
ATOM 855 C C . PHE A 1 106 ? 16.60572 10.48172 7.02622 1.000 7.86241 104 PHE A C 1
ATOM 856 O O . PHE A 1 106 ? 16.65071 9.91066 5.93232 1.000 8.22189 104 PHE A O 1
ATOM 864 N N . LEU A 1 107 ? 16.17692 9.88204 8.12994 1.000 6.38225 105 LEU A N 1
ATOM 865 C CA . LEU A 1 107 ? 15.60904 8.53989 8.15672 1.000 7.29757 105 LEU A CA 1
ATOM 866 C C . LEU A 1 107 ? 14.10151 8.68807 8.31772 1.000 8.74948 105 LEU A C 1
ATOM 867 O O . LEU A 1 107 ? 13.65223 9.40748 9.20952 1.000 11.55315 105 LEU A O 1
ATOM 872 N N . TYR A 1 108 ? 13.32683 8.05207 7.43670 1.000 7.89478 106 TYR A N 1
ATOM 873 C CA . TYR A 1 108 ? 11.86980 8.11987 7.43750 1.000 7.54717 106 TYR A CA 1
ATOM 874 C C . TYR A 1 108 ? 11.28472 6.79427 7.89292 1.000 9.24186 106 TYR A C 1
ATOM 875 O O . TYR A 1 108 ? 11.55802 5.74942 7.29089 1.000 10.72401 106 TYR A O 1
ATOM 884 N N . ILE A 1 109 ? 10.45536 6.83468 8.94052 1.000 11.04886 107 ILE A N 1
ATOM 885 C CA . ILE A 1 109 ? 9.82241 5.62982 9.46938 1.000 7.50805 107 ILE A CA 1
ATOM 886 C C . ILE A 1 109 ? 8.32693 5.86921 9.45867 1.000 12.58469 107 ILE A C 1
ATOM 887 O O . ILE A 1 109 ? 7.85398 6.88649 9.98429 1.000 15.79035 107 ILE A O 1
ATOM 892 N N . ALA A 1 110 ? 7.59143 4.95655 8.84685 1.000 11.12868 108 ALA A N 1
ATOM 893 C CA . ALA A 1 110 ? 6.13823 4.97518 8.84466 1.000 11.35326 108 ALA A CA 1
ATOM 894 C C . ALA A 1 110 ? 5.64864 3.96438 9.86360 1.000 14.31021 108 ALA A C 1
ATOM 895 O O . ALA A 1 110 ? 6.33351 2.97396 10.15489 1.000 15.60606 108 ALA A O 1
ATOM 897 N N . TYR A 1 111 ? 4.45333 4.20038 10.41785 1.000 15.08045 109 TYR A N 1
ATOM 898 C CA . TYR A 1 111 ? 3.93556 3.23655 11.37147 1.000 16.69583 109 TYR A CA 1
ATOM 899 C C . TYR A 1 111 ? 2.48879 2.91063 11.05862 1.000 16.63943 109 TYR A C 1
ATOM 900 O O . TYR A 1 111 ? 1.75091 3.71408 10.47314 1.000 17.20934 109 TYR A O 1
ATOM 909 N N . SER A 1 112 ? 2.11897 1.67644 11.37591 1.000 14.75997 110 SER A N 1
ATOM 910 C CA . SER A 1 112 ? 0.79513 1.17441 11.05976 1.000 16.54284 110 SER A CA 1
ATOM 911 C C . SER A 1 112 ? 0.41544 0.12851 12.08850 1.000 22.15909 110 SER A C 1
ATOM 912 O O . SER A 1 112 ? 1.25293 -0.33875 12.86101 1.000 22.23487 110 SER A O 1
ATOM 915 N N . ASP A 1 113 ? -0.85990 -0.23758 12.08446 1.000 19.92719 111 ASP A N 1
ATOM 916 C CA . ASP A 1 113 ? -1.35815 -1.27706 12.96717 1.000 23.61465 111 ASP A CA 1
ATOM 917 C C . ASP A 1 113 ? -1.40176 -2.63540 12.28520 1.000 33.31156 111 ASP A C 1
ATOM 918 O O . ASP A 1 113 ? -1.74631 -3.63312 12.93381 1.000 32.29668 111 ASP A O 1
ATOM 923 N N . GLU A 1 114 ? -1.06963 -2.69616 11.00030 1.000 30.04966 112 GLU A N 1
ATOM 924 C CA . GLU A 1 114 ? -1.08487 -3.93328 10.23682 1.000 33.45725 112 GLU A CA 1
ATOM 925 C C . GLU A 1 114 ? 0.30323 -4.19551 9.66298 1.000 34.25931 112 GLU A C 1
ATOM 926 O O . GLU A 1 114 ? 0.99584 -3.26722 9.23100 1.000 31.64323 112 GLU A O 1
ATOM 932 N N . SER A 1 115 ? 0.71621 -5.45934 9.70221 1.000 36.66838 113 SER A N 1
ATOM 933 C CA . SER A 1 115 ? 2.00262 -5.89365 9.17442 1.000 36.30947 113 SER A CA 1
ATOM 934 C C . SER A 1 115 ? 2.08046 -5.71551 7.66800 1.000 39.61757 113 SER A C 1
ATOM 935 O O . SER A 1 115 ? 3.16431 -5.75870 7.09802 1.000 40.44872 113 SER A O 1
ATOM 938 N N . SER B 2 1 ? 7.85753 22.40390 12.84732 1.000 35.04031 505 SER B N 1
ATOM 939 C CA . SER B 2 1 ? 8.01273 22.37541 14.30183 1.000 29.20389 505 SER B CA 1
ATOM 940 C C . SER B 2 1 ? 9.43075 22.01819 14.72304 1.000 25.49110 505 SER B C 1
ATOM 941 O O . SER B 2 1 ? 10.28759 21.70231 13.90329 1.000 27.15772 505 SER B O 1
ATOM 944 N N . THR B 2 2 ? 9.68199 22.07564 16.02516 1.000 19.27329 506 THR B N 1
ATOM 945 C CA . THR B 2 2 ? 11.03967 21.96002 16.53421 1.000 17.30476 506 THR B CA 1
ATOM 946 C C . THR B 2 2 ? 11.48998 20.49632 16.61748 1.000 17.79401 506 THR B C 1
ATOM 947 O O . THR B 2 2 ? 10.74848 19.61864 17.07652 1.000 17.65742 506 THR B O 1
ATOM 951 N N . TRP B 2 3 ? 12.72705 20.23860 16.20002 1.000 15.77838 507 TRP B N 1
ATOM 952 C CA . TRP B 2 3 ? 13.31234 18.91595 16.40285 1.000 14.99485 507 TRP B CA 1
ATOM 953 C C . TRP B 2 3 ? 13.32501 18.53197 17.88013 1.000 14.77733 507 TRP B C 1
ATOM 954 O O . TRP B 2 3 ? 13.54522 19.36446 18.75785 1.000 15.96149 507 TRP B O 1
ATOM 965 N N . GLU B 2 4 ? 13.10476 17.24114 18.16169 1.000 14.51484 508 GLU B N 1
ATOM 966 C CA . GLU B 2 4 ? 12.91742 16.77894 19.53411 1.000 14.82278 508 GLU B CA 1
ATOM 967 C C . GLU B 2 4 ? 14.00448 15.78538 19.89476 1.000 14.76551 508 GLU B C 1
ATOM 968 O O . GLU B 2 4 ? 14.02418 14.66561 19.37423 1.000 14.58630 508 GLU B O 1
ATOM 974 N N . ILE B 2 5 ? 14.89637 16.19064 20.80125 1.000 15.28648 509 ILE B N 1
ATOM 975 C CA . ILE B 2 5 ? 15.83273 15.24892 21.38740 1.000 16.02230 509 ILE B CA 1
ATOM 976 C C . ILE B 2 5 ? 15.01529 14.21598 22.13396 1.000 16.41576 509 ILE B C 1
ATOM 977 O O . ILE B 2 5 ? 14.15362 14.55764 22.95780 1.000 17.10630 509 ILE B O 1
ATOM 982 N N . LEU B 2 6 ? 15.27414 12.93990 21.85372 1.000 16.48117 510 LEU B N 1
ATOM 983 C CA . LEU B 2 6 ? 14.49347 11.85718 22.42701 1.000 17.36559 510 LEU B CA 1
ATOM 984 C C . LEU B 2 6 ? 15.42470 10.94073 23.20410 1.000 21.33462 510 LEU B C 1
ATOM 985 O O . LEU B 2 6 ? 16.34209 10.34956 22.61751 1.000 20.54892 510 LEU B O 1
ATOM 990 N N . ALA B 2 7 ? 15.17041 10.81227 24.51623 1.000 20.32658 511 ALA B N 1
ATOM 991 C CA . ALA B 2 7 ? 15.98960 10.00368 25.40466 1.000 22.23207 511 ALA B CA 1
ATOM 992 C C . ALA B 2 7 ? 17.30039 10.69724 25.72187 1.000 22.72662 511 ALA B C 1
ATOM 993 O O . ALA B 2 7 ? 17.84872 11.42347 24.88521 1.000 25.82332 511 ALA B O 1
ATOM 995 N N . ASP B 2 8 ? 17.78456 10.49739 26.94698 1.000 25.17207 512 ASP B N 1
ATOM 996 C CA . ASP B 2 8 ? 18.91536 11.27617 27.42382 1.000 26.30346 512 ASP B CA 1
ATOM 997 C C . ASP B 2 8 ? 20.21965 10.82228 26.77014 1.000 35.27719 512 ASP B C 1
ATOM 998 O O . ASP B 2 8 ? 20.31824 9.74683 26.15575 1.000 25.72177 512 ASP B O 1
ATOM 1003 N N . ASP B 2 9 ? 21.23884 11.66101 26.93586 1.000 35.03233 513 ASP B N 1
ATOM 1004 C CA . ASP B 2 9 ? 22.58550 11.34623 26.46699 1.000 39.30645 513 ASP B CA 1
ATOM 1005 C C . ASP B 2 9 ? 23.13191 10.17812 27.27217 1.000 43.07549 513 ASP B C 1
ATOM 1006 O O . ASP B 2 9 ? 23.00713 10.15791 28.49803 1.000 46.69712 513 ASP B O 1
#

InterPro domains:
  IPR004241 Autophagy protein Atg8 ubiquitin-like [PF02991] (13-116)
  IPR004241 Autophagy protein Atg8 ubiquitin-like [PTHR10969] (2-117)
  IPR029071 Ubiquitin-like domain superfamily [SSF54236] (1-116)

Secondary structure (DSSP, 8-state):
---HHHHHS-HHHHHHHHHHHHHH-TTEEEEEEEE-TT--SPPPS--EEEEETT-BHHHHHHHHHHHH-----EEEBTTBPPPTTSBHHHHHHHH--TTS-EEEEEES--/---EE-S--

Foldseek 3Di:
DDDPVCVVAPLVRLLVVLVVCCVVCVQWAWEFEFEDPPAPWATQPDGIDTHGQQAFQLNVCVVVCVRTDVFAKFKAAVRDTDDRGHGNNVVQVVGPDPSSHTYIYMHRDD/DDDDDDDDD